Protein AF-A0A372QTA1-F1 (afdb_monomer_lite)

pLDDT: mean 85.09, std 11.75, range [47.31, 96.19]

Secondary structure (DSSP, 8-state):
------S----SSS-HHHHHHHHHHHHHS---GGG--TTTHHHHHHHHHHTT-HHHHHHHHHHHHHHHHT--TT--HHHHHHHHHHH-SS----HHHHHHHHHHHTS-GGGSPBTTB-HHHHHHHHHHHHHHT---SS-HHHHHHHHHHHHHHHH-HHHHHHHHHHS--HHHHHHHHHHTT--

Sequence (183 aa):
MKKSCEKQISLSEINSIGMEIILEYIYTGSIKEEFLTKDNIIEAFYAANYFQLTELQDFIMKTSKNAIEKNFKDNDSPELLSKFVEKNNLTENSNLQNLLIEAVATIPLNTIEFGRLSITGLQYLLSCTSKERMPFATPEYEVLRYSVILVAKQVSNDAYKTFMERLPTLEKLEQIKNSRIEN

Structure (mmCIF, N/CA/C/O backbone):
data_AF-A0A372QTA1-F1
#
_entry.id   AF-A0A372QTA1-F1
#
loop_
_atom_site.group_PDB
_atom_site.id
_atom_site.type_symbol
_atom_site.label_atom_id
_atom_site.label_alt_id
_atom_site.label_comp_id
_atom_site.label_asym_id
_atom_site.label_entity_id
_atom_site.label_seq_id
_atom_site.pdbx_PDB_ins_code
_atom_site.Cartn_x
_atom_site.Cartn_y
_atom_site.Cartn_z
_atom_site.occupancy
_atom_site.B_iso_or_equiv
_atom_site.auth_seq_id
_atom_site.auth_comp_id
_atom_site.auth_asym_id
_atom_site.auth_atom_id
_atom_site.pdbx_PDB_model_num
ATOM 1 N N . MET A 1 1 ? -32.529 16.093 20.964 1.00 47.97 1 MET A N 1
ATOM 2 C CA . MET A 1 1 ? -32.238 14.700 20.563 1.00 47.97 1 MET A CA 1
ATOM 3 C C . MET A 1 1 ? -33.561 13.941 20.489 1.00 47.97 1 MET A C 1
ATOM 5 O O . MET A 1 1 ? -34.135 13.642 21.530 1.00 47.97 1 MET A O 1
ATOM 9 N N . LYS A 1 2 ? -34.130 13.736 19.290 1.00 49.53 2 LYS A N 1
ATOM 10 C CA . LYS A 1 2 ? -35.291 12.840 19.135 1.00 49.53 2 LYS A CA 1
ATOM 11 C C . LYS A 1 2 ? -34.789 11.440 19.493 1.00 49.53 2 LYS A C 1
ATOM 13 O O . LYS A 1 2 ? -33.902 10.945 18.812 1.00 49.53 2 LYS A O 1
ATOM 18 N N . LYS A 1 3 ? -35.305 10.827 20.563 1.00 48.12 3 LYS A N 1
ATOM 19 C CA . LYS A 1 3 ? -35.162 9.378 20.765 1.00 48.12 3 LYS A CA 1
ATOM 20 C C . LYS A 1 3 ? -35.867 8.720 19.575 1.00 48.12 3 LYS A C 1
ATOM 22 O O . LYS A 1 3 ? -37.096 8.708 19.555 1.00 48.12 3 LYS A O 1
ATOM 27 N N . SER A 1 4 ? -35.134 8.300 18.542 1.00 64.31 4 SER A N 1
ATOM 28 C CA . SER A 1 4 ? -35.740 7.568 17.430 1.00 64.31 4 SER A CA 1
ATOM 29 C C . SER A 1 4 ? -36.073 6.165 17.935 1.00 64.31 4 SER A C 1
ATOM 31 O O . SER A 1 4 ? -35.221 5.440 18.436 1.00 64.31 4 SER A O 1
ATOM 33 N N . CYS A 1 5 ? -37.349 5.792 17.873 1.00 73.00 5 CYS A N 1
ATOM 34 C CA . CYS A 1 5 ? -37.817 4.436 18.173 1.00 73.00 5 CYS A CA 1
ATOM 35 C C . CYS A 1 5 ? -37.632 3.496 16.967 1.00 73.00 5 CYS A C 1
ATOM 37 O O . CYS A 1 5 ? -38.361 2.515 16.821 1.00 73.00 5 CYS A O 1
ATOM 39 N N . GLU A 1 6 ? -36.700 3.821 16.072 1.00 79.75 6 GLU A N 1
ATOM 40 C CA . GLU A 1 6 ? -36.417 3.029 14.883 1.00 79.75 6 GLU A CA 1
ATOM 41 C C . GLU A 1 6 ? -35.585 1.811 15.281 1.00 79.75 6 GLU A C 1
ATOM 43 O O . GLU A 1 6 ? -34.544 1.925 15.923 1.00 79.75 6 GLU A O 1
ATOM 48 N N . LYS A 1 7 ? -36.070 0.621 14.916 1.00 84.62 7 LYS A N 1
ATOM 49 C CA . LYS A 1 7 ? -35.388 -0.657 15.184 1.00 84.62 7 LYS A CA 1
ATOM 50 C C . LYS A 1 7 ? -34.302 -0.980 14.156 1.00 84.62 7 LYS A C 1
ATOM 52 O O . LYS A 1 7 ? -33.626 -1.993 14.291 1.00 84.62 7 LYS A O 1
ATOM 57 N N . GLN A 1 8 ? -34.181 -0.162 13.115 1.00 84.31 8 GLN A N 1
ATOM 58 C CA . GLN A 1 8 ? -33.276 -0.373 12.000 1.00 84.31 8 GLN A CA 1
ATOM 59 C C . GLN A 1 8 ? -32.604 0.946 11.643 1.00 84.31 8 GLN A C 1
ATOM 61 O O . GLN A 1 8 ? -33.265 1.975 11.542 1.00 84.31 8 GLN A O 1
ATOM 66 N N . ILE A 1 9 ? -31.300 0.873 11.410 1.00 84.12 9 ILE A N 1
ATOM 67 C CA . ILE A 1 9 ? -30.500 1.940 10.819 1.00 84.12 9 ILE A CA 1
ATOM 68 C C . ILE A 1 9 ? -29.903 1.413 9.514 1.00 84.12 9 ILE A C 1
ATOM 70 O O . ILE A 1 9 ? -29.623 0.220 9.398 1.00 84.12 9 ILE A O 1
ATOM 74 N N . SER A 1 10 ? -29.744 2.287 8.524 1.00 85.12 10 SER A N 1
ATOM 75 C CA . SER A 1 10 ? -29.111 1.949 7.246 1.00 85.12 10 SER A CA 1
ATOM 76 C C . SER A 1 10 ? -27.853 2.787 7.085 1.00 85.12 10 SER A C 1
ATOM 78 O O . SER A 1 10 ? -27.917 4.007 7.200 1.00 85.12 10 SER A O 1
ATOM 80 N N . LEU A 1 11 ? -26.725 2.129 6.824 1.00 82.75 11 LEU A N 1
ATOM 81 C CA . LEU A 1 11 ? -25.428 2.764 6.615 1.00 82.75 11 LEU A CA 1
ATOM 82 C C . LEU A 1 11 ? -24.959 2.423 5.201 1.00 82.75 11 LEU A C 1
ATOM 84 O O . LEU A 1 11 ? -24.556 1.295 4.940 1.00 82.75 11 LEU A O 1
ATOM 88 N N . SER A 1 12 ? -25.067 3.374 4.274 1.00 79.25 12 SER A N 1
ATOM 89 C CA . SER A 1 12 ? -24.699 3.169 2.864 1.00 79.25 12 SER A CA 1
ATOM 90 C C . SER A 1 12 ? -23.212 3.381 2.581 1.00 79.25 12 SER A C 1
ATOM 92 O O . SER A 1 12 ? -22.725 2.957 1.540 1.00 79.25 12 SER A O 1
ATOM 94 N N . GLU A 1 13 ? -22.498 4.048 3.488 1.00 81.12 13 GLU A N 1
ATOM 95 C CA . GLU A 1 13 ? -21.090 4.430 3.305 1.00 81.12 13 GLU A CA 1
ATOM 96 C C . GLU A 1 13 ? -20.105 3.361 3.799 1.00 81.12 13 GLU A C 1
ATOM 98 O O . GLU A 1 13 ? -18.934 3.375 3.423 1.00 81.12 13 GLU A O 1
ATOM 103 N N . ILE A 1 14 ? -20.571 2.409 4.615 1.00 86.00 14 ILE A N 1
ATOM 104 C CA . ILE A 1 14 ? -19.730 1.392 5.254 1.00 86.00 14 ILE A CA 1
ATOM 105 C C . ILE A 1 14 ? -20.076 0.014 4.708 1.00 86.00 14 ILE A C 1
ATOM 107 O O . ILE A 1 14 ? -21.238 -0.385 4.673 1.00 86.00 14 ILE A O 1
ATOM 111 N N . ASN A 1 15 ? -19.054 -0.730 4.288 1.00 88.81 15 ASN A N 1
ATOM 112 C CA . ASN A 1 15 ? -19.234 -2.103 3.834 1.00 88.81 15 ASN A CA 1
ATOM 113 C C . ASN A 1 15 ? -19.252 -3.092 5.011 1.00 88.81 15 ASN A C 1
ATOM 115 O O . ASN A 1 15 ? -18.930 -2.750 6.148 1.00 88.81 15 ASN A O 1
ATOM 119 N N . SER A 1 16 ? -19.616 -4.345 4.730 1.00 91.25 16 SER A N 1
ATOM 120 C CA . SER A 1 16 ? -19.734 -5.386 5.757 1.00 91.25 16 SER A CA 1
ATOM 121 C C . SER A 1 16 ? -18.431 -5.618 6.523 1.00 91.25 16 SER A C 1
ATOM 123 O O . SER A 1 16 ? -18.471 -5.759 7.737 1.00 91.25 16 SER A O 1
ATOM 125 N N . ILE A 1 17 ? -17.290 -5.590 5.826 1.00 92.19 17 ILE A N 1
ATOM 126 C CA . ILE A 1 17 ? -15.957 -5.793 6.412 1.00 92.19 17 ILE A CA 1
ATOM 127 C C . ILE A 1 17 ? -15.629 -4.682 7.416 1.00 92.19 17 ILE A C 1
ATOM 129 O O . ILE A 1 17 ? -15.235 -4.956 8.545 1.00 92.19 17 ILE A O 1
ATOM 133 N N . GLY A 1 18 ? -15.822 -3.420 7.024 1.00 91.88 18 GLY A N 1
ATOM 134 C CA . GLY A 1 18 ? -15.620 -2.287 7.921 1.00 91.88 18 GLY A CA 1
ATOM 135 C C . GLY A 1 18 ? -16.557 -2.357 9.126 1.00 91.88 18 GLY A C 1
ATOM 136 O O . GLY A 1 18 ? -16.119 -2.160 10.253 1.00 91.88 18 GLY A O 1
ATOM 137 N N . MET A 1 19 ? -17.828 -2.706 8.911 1.00 93.69 19 MET A N 1
ATOM 138 C CA . MET A 1 19 ? -18.811 -2.812 9.992 1.00 93.69 19 MET A CA 1
ATOM 139 C C . MET A 1 19 ? -18.478 -3.927 10.993 1.00 93.69 19 MET A C 1
ATOM 141 O O . MET A 1 19 ? -18.645 -3.728 12.193 1.00 93.69 19 MET A O 1
ATOM 145 N N . GLU A 1 20 ? -17.994 -5.077 10.523 1.00 94.00 20 GLU A N 1
ATOM 146 C CA . GLU A 1 20 ? -17.565 -6.190 11.378 1.00 94.00 20 GLU A CA 1
ATOM 147 C C . GLU A 1 20 ? -16.461 -5.752 12.348 1.00 94.00 20 GLU A C 1
ATOM 149 O O . GLU A 1 20 ? -16.575 -5.959 13.555 1.00 94.00 20 GLU A O 1
ATOM 154 N N . ILE A 1 21 ? -15.453 -5.045 11.834 1.00 94.00 21 ILE A N 1
ATOM 155 C CA . ILE A 1 21 ? -14.346 -4.500 12.628 1.00 94.00 21 ILE A CA 1
ATOM 156 C C . ILE A 1 21 ? -14.861 -3.488 13.662 1.00 94.00 21 ILE A C 1
ATOM 158 O O . ILE A 1 21 ? -14.464 -3.524 14.826 1.00 94.00 21 ILE A O 1
ATOM 162 N N . ILE A 1 22 ? -15.785 -2.608 13.270 1.00 95.19 22 ILE A N 1
ATOM 163 C CA . ILE A 1 22 ? -16.370 -1.621 14.188 1.00 95.19 22 ILE A CA 1
ATOM 164 C C . ILE A 1 22 ? -17.156 -2.292 15.312 1.00 95.19 22 ILE A C 1
ATOM 166 O O . ILE A 1 22 ? -17.029 -1.889 16.468 1.00 95.19 22 ILE A O 1
ATOM 170 N N . LEU A 1 23 ? -17.954 -3.311 14.996 1.00 93.94 23 LEU A N 1
ATOM 171 C CA . LEU A 1 23 ? -18.711 -4.045 16.006 1.00 93.94 23 LEU A CA 1
ATOM 172 C C . LEU A 1 23 ? -17.776 -4.761 16.979 1.00 93.94 23 LEU A C 1
ATOM 174 O O . LEU A 1 23 ? -17.963 -4.626 18.187 1.00 93.94 23 LEU A O 1
ATOM 178 N N . GLU A 1 24 ? -16.744 -5.442 16.482 1.00 94.31 24 GLU A N 1
ATOM 179 C CA . GLU A 1 24 ? -15.748 -6.095 17.338 1.00 94.31 24 GLU A CA 1
ATOM 180 C C . GLU A 1 24 ? -15.099 -5.089 18.300 1.00 94.31 24 GLU A C 1
ATOM 182 O O . GLU A 1 24 ? -15.054 -5.321 19.511 1.00 94.31 24 GLU A O 1
ATOM 187 N N . TYR A 1 25 ? -14.675 -3.929 17.791 1.00 95.75 25 TYR A N 1
ATOM 188 C CA . TYR A 1 25 ? -14.071 -2.881 18.612 1.00 95.75 25 TYR A CA 1
ATOM 189 C C . TYR A 1 25 ? -15.031 -2.322 19.665 1.00 95.75 25 TYR A C 1
ATOM 191 O O . TYR A 1 25 ? -14.652 -2.181 20.824 1.00 95.75 25 TYR A O 1
ATOM 199 N N . ILE A 1 26 ? -16.278 -2.017 19.294 1.00 94.62 26 ILE A N 1
ATOM 200 C CA . ILE A 1 26 ? -17.269 -1.457 20.227 1.00 94.62 26 ILE A CA 1
ATOM 201 C C . ILE A 1 26 ? -17.595 -2.454 21.346 1.00 94.62 26 ILE A C 1
ATOM 203 O O . ILE A 1 26 ? -17.790 -2.045 22.491 1.00 94.62 26 ILE A O 1
ATOM 207 N N . TYR A 1 27 ? -17.659 -3.750 21.036 1.00 94.25 27 TYR A N 1
ATOM 208 C CA . TYR A 1 27 ? -18.014 -4.778 22.015 1.00 94.25 27 TYR A CA 1
ATOM 209 C C . TYR A 1 27 ? -16.851 -5.182 22.926 1.00 94.25 27 TYR A C 1
ATOM 211 O O . TYR A 1 27 ? -17.080 -5.481 24.099 1.00 94.25 27 TYR A O 1
ATOM 219 N N . THR A 1 28 ? -15.622 -5.209 22.412 1.00 93.94 28 THR A N 1
ATOM 220 C CA . THR A 1 28 ? -14.453 -5.708 23.158 1.00 93.94 28 THR A CA 1
ATOM 221 C C . THR A 1 28 ? -13.521 -4.601 23.656 1.00 93.94 28 THR A C 1
ATOM 223 O O . THR A 1 28 ? -12.669 -4.854 24.507 1.00 93.94 28 THR A O 1
ATOM 226 N N . GLY A 1 29 ? -13.660 -3.381 23.134 1.00 91.38 29 GLY A N 1
ATOM 227 C CA . GLY A 1 29 ? -12.775 -2.245 23.399 1.00 91.38 29 GLY A CA 1
ATOM 228 C C . GLY A 1 29 ? -11.407 -2.333 22.714 1.00 91.38 29 GLY A C 1
ATOM 229 O O . GLY A 1 29 ? -10.555 -1.482 22.960 1.00 91.38 29 GLY A O 1
ATOM 230 N N . SER A 1 30 ? -11.149 -3.355 21.891 1.00 89.94 30 SER A N 1
ATOM 231 C CA . SER A 1 30 ? -9.860 -3.525 21.211 1.00 89.94 30 SER A CA 1
ATOM 232 C C . SER A 1 30 ? -9.983 -4.377 19.950 1.00 89.94 30 SER A C 1
ATOM 234 O O . SER A 1 30 ? -10.939 -5.116 19.778 1.00 89.94 30 SER A O 1
ATOM 236 N N . ILE A 1 31 ? -9.002 -4.301 19.054 1.00 91.56 31 ILE A N 1
ATOM 237 C CA . ILE A 1 31 ? -8.879 -5.228 17.925 1.00 91.56 31 ILE A CA 1
ATOM 238 C C . ILE A 1 31 ? -7.474 -5.806 17.957 1.00 91.56 31 ILE A C 1
ATOM 240 O O . ILE A 1 31 ? -6.503 -5.096 18.213 1.00 91.56 31 ILE A O 1
ATOM 244 N N . LYS A 1 32 ? -7.352 -7.107 17.707 1.00 88.38 32 LYS A N 1
ATOM 245 C CA . LYS A 1 32 ? -6.037 -7.728 17.551 1.00 88.38 32 LYS A CA 1
ATOM 246 C C . LYS A 1 32 ? -5.448 -7.370 16.189 1.00 88.38 32 LYS A C 1
ATOM 248 O O . LYS A 1 32 ? -6.162 -7.363 15.192 1.00 88.38 32 LYS A O 1
ATOM 253 N N . GLU A 1 33 ? -4.133 -7.165 16.134 1.00 85.00 33 GLU A N 1
ATOM 254 C CA . GLU A 1 33 ? -3.427 -6.825 14.887 1.00 85.00 33 GLU A CA 1
ATOM 255 C C . GLU A 1 33 ? -3.669 -7.853 13.766 1.00 85.00 33 GLU A C 1
ATOM 257 O O . GLU A 1 33 ? -3.745 -7.473 12.606 1.00 85.00 33 GLU A O 1
ATOM 262 N N . GLU A 1 34 ? -3.870 -9.131 14.109 1.00 84.38 34 GLU A N 1
ATOM 263 C CA . GLU A 1 34 ? -4.150 -10.227 13.163 1.00 84.38 34 GLU A CA 1
ATOM 264 C C . GLU A 1 34 ? -5.445 -10.058 12.352 1.00 84.38 34 GLU A C 1
ATOM 266 O O . GLU A 1 34 ? -5.567 -10.630 11.270 1.00 84.38 34 GLU A O 1
ATOM 271 N N . PHE A 1 35 ? -6.397 -9.257 12.840 1.00 85.75 35 PHE A N 1
ATOM 272 C CA . PHE A 1 35 ? -7.621 -8.948 12.100 1.00 85.75 35 PHE A CA 1
ATOM 273 C C . PHE A 1 35 ? -7.416 -7.859 11.046 1.00 85.75 35 PHE A C 1
ATOM 275 O O . PHE A 1 35 ? -8.246 -7.737 10.147 1.00 85.75 35 PHE A O 1
ATOM 282 N N . LEU A 1 36 ? -6.333 -7.078 11.125 1.00 88.44 36 LEU A N 1
ATOM 283 C CA . LEU A 1 36 ? -6.005 -6.051 10.140 1.00 88.44 36 LEU A CA 1
ATOM 284 C C . LEU A 1 36 ? -5.081 -6.644 9.073 1.00 88.44 36 LEU A C 1
ATOM 286 O O . LEU A 1 36 ? -3.922 -6.970 9.315 1.00 88.44 36 LEU A O 1
ATOM 290 N N . THR A 1 37 ? -5.613 -6.769 7.866 1.00 87.62 37 THR A N 1
ATOM 291 C CA . THR A 1 37 ? -4.946 -7.347 6.699 1.00 87.62 37 THR A CA 1
ATOM 292 C C . THR A 1 37 ? -4.943 -6.347 5.549 1.00 87.62 37 THR A C 1
ATOM 294 O O . THR A 1 37 ? -5.719 -5.391 5.526 1.00 87.62 37 THR A O 1
ATOM 297 N N . LYS A 1 38 ? -4.120 -6.590 4.527 1.00 82.12 38 LYS A N 1
ATOM 298 C CA . LYS A 1 38 ? -4.070 -5.743 3.324 1.00 82.12 38 LYS A CA 1
ATOM 299 C C . LYS A 1 38 ? -5.403 -5.610 2.575 1.00 82.12 38 LYS A C 1
ATOM 301 O O . LYS A 1 38 ? -5.575 -4.702 1.764 1.00 82.12 38 LYS A O 1
ATOM 306 N N . ASP A 1 39 ? -6.338 -6.521 2.817 1.00 84.88 39 ASP A N 1
ATOM 307 C CA . ASP A 1 39 ? -7.630 -6.539 2.138 1.00 84.88 39 ASP A CA 1
ATOM 308 C C . ASP A 1 39 ? -8.733 -5.810 2.896 1.00 84.88 39 ASP A C 1
ATOM 310 O O . ASP A 1 39 ? -9.755 -5.506 2.290 1.00 84.88 39 ASP A O 1
ATOM 314 N N . ASN A 1 40 ? -8.534 -5.516 4.183 1.00 89.69 40 ASN A N 1
ATOM 315 C CA . ASN A 1 40 ? -9.546 -4.864 5.012 1.00 89.69 40 ASN A CA 1
ATOM 316 C C . ASN A 1 40 ? -9.062 -3.593 5.715 1.00 89.69 40 ASN A C 1
ATOM 318 O O . ASN A 1 40 ? -9.880 -2.880 6.286 1.00 89.69 40 ASN A O 1
ATOM 322 N N . ILE A 1 41 ? -7.764 -3.284 5.698 1.00 90.25 41 ILE A N 1
ATOM 323 C CA . ILE A 1 41 ? -7.216 -2.157 6.461 1.00 90.25 41 ILE A CA 1
ATOM 324 C C . ILE A 1 41 ? -7.766 -0.809 5.987 1.00 90.25 41 ILE A C 1
ATOM 326 O O . ILE A 1 41 ? -8.020 0.085 6.792 1.00 90.25 41 ILE A O 1
ATOM 330 N N . ILE A 1 42 ? -8.023 -0.688 4.683 1.00 89.44 42 ILE A N 1
ATOM 331 C CA . ILE A 1 42 ? -8.623 0.501 4.083 1.00 89.44 42 ILE A CA 1
ATOM 332 C C . ILE A 1 42 ? -10.081 0.634 4.548 1.00 89.44 42 ILE A C 1
ATOM 334 O O . ILE A 1 42 ? -10.498 1.688 5.020 1.00 89.44 42 ILE A O 1
ATOM 338 N N . GLU A 1 43 ? -10.856 -0.445 4.474 1.00 90.50 43 GLU A N 1
ATOM 339 C CA . GLU A 1 43 ? -12.237 -0.560 4.953 1.00 90.50 43 GLU A CA 1
ATOM 340 C C . GLU A 1 43 ? -12.363 -0.236 6.437 1.00 90.50 43 GLU A C 1
ATOM 342 O O . GLU A 1 43 ? -13.231 0.550 6.815 1.00 90.50 43 GLU A O 1
ATOM 347 N N . ALA A 1 44 ? -11.479 -0.810 7.249 1.00 91.94 44 ALA A N 1
ATOM 348 C CA . ALA A 1 44 ? -11.384 -0.586 8.681 1.00 91.94 44 ALA A CA 1
ATOM 349 C C . ALA A 1 44 ? -11.146 0.893 8.983 1.00 91.94 44 ALA A C 1
ATOM 351 O O . ALA A 1 44 ? -11.842 1.477 9.811 1.00 91.94 44 ALA A O 1
ATOM 352 N N . PHE A 1 45 ? -10.195 1.511 8.276 1.00 90.62 45 PHE A N 1
ATOM 353 C CA . PHE A 1 45 ? -9.856 2.915 8.465 1.00 90.62 45 PHE A CA 1
ATOM 354 C C . PHE A 1 45 ? -11.029 3.835 8.108 1.00 90.62 45 PHE A C 1
ATOM 356 O O . PHE A 1 45 ? -11.388 4.704 8.902 1.00 90.62 45 PHE A O 1
ATOM 363 N N . TYR A 1 46 ? -11.683 3.616 6.961 1.00 88.44 46 TYR A N 1
ATOM 364 C CA . TYR A 1 46 ? -12.871 4.391 6.581 1.00 88.44 46 TYR A CA 1
ATOM 365 C C . TYR A 1 46 ? -14.019 4.216 7.572 1.00 88.44 46 TYR A C 1
ATOM 367 O O . TYR A 1 46 ? -14.672 5.196 7.928 1.00 88.44 46 TYR A O 1
ATOM 375 N N . ALA A 1 47 ? -14.250 2.991 8.043 1.00 91.19 47 ALA A N 1
ATOM 376 C CA . ALA A 1 47 ? -15.276 2.725 9.036 1.00 91.19 47 ALA A CA 1
ATOM 377 C C . ALA A 1 47 ? -14.969 3.451 10.354 1.00 91.19 47 ALA A C 1
ATOM 379 O O . ALA A 1 47 ? -15.825 4.151 10.893 1.00 91.19 47 ALA A O 1
ATOM 380 N N . ALA A 1 48 ? -13.726 3.378 10.830 1.00 91.62 48 ALA A N 1
ATOM 381 C CA . ALA A 1 48 ? -13.299 4.063 12.046 1.00 91.62 48 ALA A CA 1
ATOM 382 C C . ALA A 1 48 ? -13.400 5.592 11.912 1.00 91.62 48 ALA A C 1
ATOM 384 O O . ALA A 1 48 ? -13.747 6.271 12.880 1.00 91.62 48 ALA A O 1
ATOM 385 N N . ASN A 1 49 ? -13.151 6.133 10.716 1.00 89.12 49 ASN A N 1
ATOM 386 C CA . ASN A 1 49 ? -13.360 7.545 10.408 1.00 89.12 49 ASN A CA 1
ATOM 387 C C . ASN A 1 49 ? -14.842 7.940 10.448 1.00 89.12 49 ASN A C 1
ATOM 389 O O . ASN A 1 49 ? -15.204 8.894 11.133 1.00 89.12 49 ASN A O 1
ATOM 393 N N . TYR A 1 50 ? -15.708 7.169 9.789 1.00 89.06 50 TYR A N 1
ATOM 394 C CA . TYR A 1 50 ? -17.153 7.415 9.754 1.00 89.06 50 TYR A CA 1
ATOM 395 C C . TYR A 1 50 ? -17.782 7.433 11.154 1.00 89.06 50 TYR A C 1
ATOM 397 O O . TYR A 1 50 ? -18.559 8.328 11.485 1.00 89.06 50 TYR A O 1
ATOM 405 N N . PHE A 1 51 ? -17.410 6.470 12.001 1.00 90.88 51 PHE A N 1
ATOM 406 C CA . PHE A 1 51 ? -17.880 6.388 13.387 1.00 90.88 51 PHE A CA 1
ATOM 407 C C . PHE A 1 51 ? -17.098 7.283 14.362 1.00 90.88 51 PHE A C 1
ATOM 409 O O . PHE A 1 51 ? -17.407 7.286 15.551 1.00 90.88 51 PHE A O 1
ATOM 416 N N . GLN A 1 52 ? -16.111 8.046 13.876 1.00 90.75 52 GLN A N 1
ATOM 417 C CA . GLN A 1 52 ? -15.279 8.959 14.673 1.00 90.75 52 GLN A CA 1
ATOM 418 C C . GLN A 1 52 ? -14.543 8.264 15.836 1.00 90.75 52 GLN A C 1
ATOM 420 O O . GLN A 1 52 ? -14.338 8.840 16.903 1.00 90.75 52 GLN A O 1
ATOM 425 N N . LEU A 1 53 ? -14.124 7.013 15.630 1.00 92.56 53 LEU A N 1
ATOM 426 C CA . LEU A 1 53 ? -13.384 6.215 16.608 1.00 92.56 53 LEU A CA 1
ATOM 4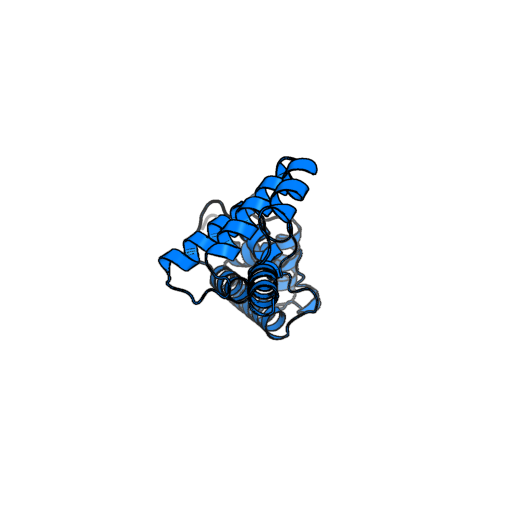27 C C . LEU A 1 53 ? -11.882 6.508 16.500 1.00 92.56 53 LEU A C 1
ATOM 429 O O . LEU A 1 53 ? -11.137 5.759 15.870 1.00 92.56 53 LEU A O 1
ATOM 433 N N . THR A 1 54 ? -11.436 7.613 17.097 1.00 90.94 54 THR A N 1
ATOM 434 C CA . THR A 1 54 ? -10.050 8.106 16.977 1.00 90.94 54 THR A CA 1
ATOM 435 C C . THR A 1 54 ? -9.010 7.108 17.478 1.00 90.94 54 THR A C 1
ATOM 437 O O . THR A 1 54 ? -8.016 6.875 16.802 1.00 90.94 54 THR A O 1
ATOM 440 N N . GLU A 1 55 ? -9.259 6.446 18.610 1.00 92.25 55 GLU A N 1
ATOM 441 C CA . GLU A 1 55 ? -8.341 5.434 19.154 1.00 92.25 55 GLU A CA 1
ATOM 442 C C . GLU A 1 55 ? -8.163 4.242 18.201 1.00 92.25 55 GLU A C 1
ATOM 444 O O . GLU A 1 55 ? -7.061 3.714 18.050 1.00 92.25 55 GLU A O 1
ATOM 449 N N . LEU A 1 56 ? -9.237 3.845 17.511 1.00 92.56 56 LEU A N 1
ATOM 450 C CA . LEU A 1 56 ? -9.178 2.797 16.499 1.00 92.56 56 LEU A CA 1
ATOM 451 C C . LEU A 1 56 ? -8.431 3.268 15.243 1.00 92.56 56 LEU A C 1
ATOM 453 O O . LEU A 1 56 ? -7.642 2.510 14.683 1.00 92.56 56 LEU A O 1
ATOM 457 N N . GLN A 1 57 ? -8.632 4.515 14.812 1.00 90.81 57 GLN A N 1
ATOM 458 C CA . GLN A 1 57 ? -7.867 5.090 13.700 1.00 90.81 57 GLN A CA 1
ATOM 459 C C . GLN A 1 57 ? -6.365 5.117 14.011 1.00 90.81 57 GLN A C 1
ATOM 461 O O . GLN A 1 57 ? -5.563 4.692 13.177 1.00 90.81 57 GLN A O 1
ATOM 466 N N . ASP A 1 58 ? -5.988 5.546 15.218 1.00 90.56 58 ASP A N 1
ATOM 467 C CA . ASP A 1 58 ? -4.597 5.581 15.675 1.00 90.56 58 ASP A CA 1
ATOM 468 C C . ASP A 1 58 ? -3.990 4.177 15.747 1.00 90.56 58 ASP A C 1
ATOM 470 O O . ASP A 1 58 ? -2.847 3.964 15.329 1.00 90.56 58 ASP A O 1
ATOM 474 N N . PHE A 1 59 ? -4.765 3.200 16.224 1.00 91.50 59 PHE A N 1
ATOM 475 C CA . PHE A 1 59 ? -4.364 1.797 16.225 1.00 91.50 59 PHE A CA 1
ATOM 476 C C . PHE A 1 59 ? -4.101 1.288 14.802 1.00 91.50 59 PHE A C 1
ATOM 478 O O . PHE A 1 59 ? -3.008 0.791 14.528 1.00 91.50 59 PHE A O 1
ATOM 485 N N . ILE A 1 60 ? -5.044 1.490 13.875 1.00 91.00 60 ILE A N 1
ATOM 486 C CA . ILE A 1 60 ? -4.902 1.086 12.467 1.00 91.00 60 ILE A CA 1
ATOM 487 C C . ILE A 1 60 ? -3.686 1.765 11.825 1.00 91.00 60 ILE A C 1
ATOM 489 O O . ILE A 1 60 ? -2.908 1.112 11.124 1.00 91.00 60 ILE A O 1
ATOM 493 N N . MET A 1 61 ? -3.479 3.057 12.085 1.00 88.69 61 MET A N 1
ATOM 494 C CA . MET A 1 61 ? -2.334 3.811 11.573 1.00 88.69 61 MET A CA 1
ATOM 495 C C . MET A 1 61 ? -1.011 3.245 12.098 1.00 88.69 61 MET A C 1
ATOM 497 O O . MET A 1 61 ? -0.077 3.032 11.322 1.00 88.69 61 MET A O 1
ATOM 501 N N . LYS A 1 62 ? -0.930 2.947 13.398 1.00 89.50 62 LYS A N 1
ATOM 502 C CA . LYS A 1 62 ? 0.258 2.348 14.014 1.00 89.50 62 LYS A CA 1
ATOM 503 C C . LYS A 1 62 ? 0.545 0.957 13.451 1.00 89.50 62 LYS A C 1
ATOM 505 O O . LYS A 1 62 ? 1.696 0.664 13.130 1.00 89.50 62 LYS A O 1
ATOM 510 N N . THR A 1 63 ? -0.476 0.119 13.288 1.00 88.12 63 THR A N 1
ATOM 511 C CA . THR A 1 63 ? -0.330 -1.214 12.687 1.00 88.12 63 THR A CA 1
ATOM 512 C C . THR A 1 63 ? 0.126 -1.116 11.231 1.00 88.12 63 THR A C 1
ATOM 514 O O . THR A 1 63 ? 1.061 -1.816 10.845 1.00 88.12 63 THR A O 1
ATOM 517 N N . SER A 1 64 ? -0.445 -0.190 10.452 1.00 86.88 64 SER A N 1
ATOM 518 C CA . SER A 1 64 ? -0.040 0.078 9.061 1.00 86.88 64 SER A CA 1
ATOM 519 C C . SER A 1 64 ? 1.425 0.503 8.976 1.00 86.88 64 SER A C 1
ATOM 521 O O . SER A 1 64 ? 2.197 -0.053 8.196 1.00 86.88 64 SER A O 1
ATOM 523 N N . LYS A 1 65 ? 1.832 1.449 9.831 1.00 85.81 65 LYS A N 1
ATOM 524 C CA . LYS A 1 65 ? 3.213 1.928 9.918 1.00 85.81 65 LYS A CA 1
ATOM 525 C C . LYS A 1 65 ? 4.180 0.797 10.250 1.00 85.81 65 LYS A C 1
ATOM 527 O O . LYS A 1 65 ? 5.166 0.609 9.548 1.00 85.81 65 LYS A O 1
ATOM 532 N N . ASN A 1 66 ? 3.863 0.006 11.274 1.00 84.00 66 ASN A N 1
ATOM 533 C CA . ASN A 1 66 ? 4.674 -1.140 11.677 1.00 84.00 66 ASN A CA 1
ATOM 534 C C . ASN A 1 66 ? 4.791 -2.182 10.555 1.00 84.00 66 ASN A C 1
ATOM 536 O O . ASN A 1 66 ? 5.852 -2.783 10.395 1.00 84.00 66 ASN A O 1
ATOM 540 N N . ALA A 1 67 ? 3.715 -2.419 9.798 1.00 81.69 67 ALA A N 1
ATOM 541 C CA . ALA A 1 67 ? 3.720 -3.349 8.673 1.00 81.69 67 ALA A CA 1
ATOM 542 C C . ALA A 1 67 ? 4.632 -2.862 7.534 1.00 81.69 67 ALA A C 1
ATOM 544 O O . ALA A 1 67 ? 5.382 -3.660 6.972 1.00 81.69 67 ALA A O 1
ATOM 545 N N . ILE A 1 68 ? 4.618 -1.557 7.248 1.00 80.44 68 ILE A N 1
ATOM 546 C CA . ILE A 1 68 ? 5.485 -0.927 6.244 1.00 80.44 68 ILE A CA 1
ATOM 547 C C . ILE A 1 68 ? 6.951 -0.927 6.699 1.00 80.44 68 ILE A C 1
ATOM 549 O O . ILE A 1 68 ? 7.819 -1.392 5.964 1.00 80.44 68 ILE A O 1
ATOM 553 N N . GLU A 1 69 ? 7.242 -0.485 7.926 1.00 76.88 69 GLU A N 1
ATOM 554 C CA . GLU A 1 69 ? 8.613 -0.405 8.460 1.00 76.88 69 GLU A CA 1
ATOM 555 C C . GLU A 1 69 ? 9.293 -1.775 8.566 1.00 76.88 69 GLU A C 1
ATOM 557 O O . GLU A 1 69 ? 10.493 -1.901 8.307 1.00 76.88 69 GLU A O 1
ATOM 562 N N . LYS A 1 70 ? 8.537 -2.826 8.909 1.00 72.50 70 LYS A N 1
ATOM 563 C CA . LYS A 1 70 ? 9.067 -4.195 9.008 1.00 72.50 70 LYS A CA 1
ATOM 564 C C . LYS A 1 70 ? 9.388 -4.838 7.651 1.00 72.50 70 LYS A C 1
ATOM 566 O O . LYS A 1 70 ? 9.929 -5.939 7.658 1.00 72.50 70 LYS A O 1
ATOM 571 N N . ASN A 1 71 ? 9.110 -4.168 6.526 1.00 58.28 71 ASN A N 1
ATOM 572 C CA . ASN A 1 71 ? 9.487 -4.555 5.160 1.00 58.28 71 ASN A CA 1
ATOM 573 C C . ASN A 1 71 ? 9.248 -6.041 4.823 1.00 58.28 71 ASN A C 1
ATOM 575 O O . ASN A 1 71 ? 10.137 -6.894 4.861 1.00 58.28 71 ASN A O 1
ATOM 579 N N . PHE A 1 72 ? 8.008 -6.324 4.429 1.00 48.31 72 PHE A N 1
ATOM 580 C CA . PHE A 1 72 ? 7.571 -7.571 3.814 1.00 48.31 72 PHE A CA 1
ATOM 581 C C . PHE A 1 72 ? 8.323 -7.854 2.506 1.00 48.31 72 PHE A C 1
ATOM 583 O O . PHE A 1 72 ? 8.503 -6.962 1.681 1.00 48.31 72 PHE A O 1
ATOM 590 N N . LYS A 1 73 ? 8.598 -9.134 2.237 1.00 47.31 73 LYS A N 1
ATOM 591 C CA . LYS A 1 73 ? 8.882 -9.646 0.882 1.00 47.31 73 LYS A CA 1
ATOM 592 C C . LYS A 1 73 ? 7.825 -9.242 -0.167 1.00 47.31 73 LYS A C 1
ATOM 594 O O . LYS A 1 73 ? 8.117 -9.331 -1.352 1.00 47.31 73 LYS A O 1
ATOM 599 N N . ASP A 1 74 ? 6.660 -8.758 0.269 1.00 59.09 74 ASP A N 1
ATOM 600 C CA . ASP A 1 74 ? 5.504 -8.458 -0.573 1.00 59.09 74 ASP A CA 1
ATOM 601 C C . ASP A 1 74 ? 5.129 -6.966 -0.670 1.00 59.09 74 ASP A C 1
ATOM 603 O O . ASP A 1 74 ? 4.363 -6.645 -1.565 1.00 59.09 74 ASP A O 1
ATOM 607 N N . ASN A 1 75 ? 5.666 -6.054 0.165 1.00 72.56 75 ASN A N 1
ATOM 608 C CA . ASN A 1 75 ? 5.384 -4.595 0.198 1.00 72.56 75 ASN A CA 1
ATOM 609 C C . ASN A 1 75 ? 4.084 -4.159 -0.521 1.00 72.56 75 ASN A C 1
ATOM 611 O O . ASN A 1 75 ? 4.145 -3.588 -1.606 1.00 72.56 75 ASN A O 1
ATOM 615 N N . ASP A 1 76 ? 2.915 -4.453 0.059 1.00 83.12 76 ASP A N 1
ATOM 616 C CA . ASP A 1 76 ? 1.590 -4.214 -0.551 1.00 83.12 76 ASP A CA 1
ATOM 617 C C . ASP A 1 76 ? 1.187 -2.721 -0.625 1.00 83.12 76 ASP A C 1
ATOM 619 O O . ASP A 1 76 ? 0.048 -2.384 -0.950 1.00 83.12 76 ASP A O 1
ATOM 623 N N . SER A 1 77 ? 2.102 -1.800 -0.302 1.00 87.31 77 SER A N 1
ATOM 624 C CA . SER A 1 77 ? 1.849 -0.353 -0.302 1.00 87.31 77 SER A CA 1
ATOM 625 C C . SER A 1 77 ? 1.321 0.178 -1.649 1.00 87.31 77 SER A C 1
ATOM 627 O O . SER A 1 77 ? 0.387 0.983 -1.624 1.00 87.31 77 SER A O 1
ATOM 629 N N . PRO A 1 78 ? 1.835 -0.254 -2.825 1.00 89.88 78 PRO A N 1
ATOM 630 C CA . PRO A 1 78 ? 1.309 0.187 -4.120 1.00 89.88 78 PRO A CA 1
ATOM 631 C C . PRO A 1 78 ? -0.158 -0.216 -4.355 1.00 89.88 78 PRO A C 1
ATOM 633 O O . PRO A 1 78 ? -0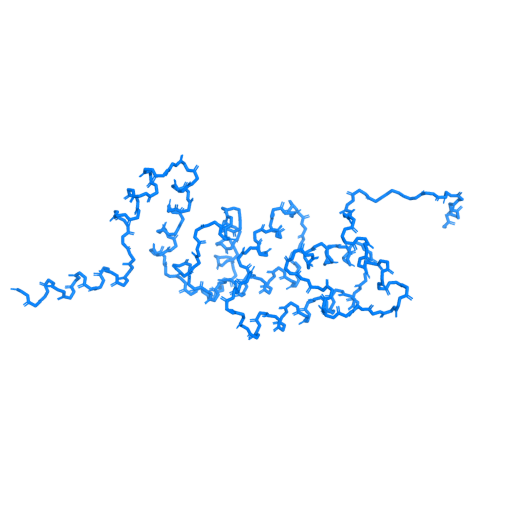.953 0.587 -4.860 1.00 89.88 78 PRO A O 1
ATOM 636 N N . GLU A 1 79 ? -0.543 -1.428 -3.950 1.00 90.56 79 GLU A N 1
ATOM 637 C CA . GLU A 1 79 ? -1.923 -1.913 -4.024 1.00 90.56 79 GLU A CA 1
ATOM 638 C C . GLU A 1 79 ? -2.828 -1.173 -3.050 1.00 90.56 79 GLU A C 1
ATOM 640 O O . GLU A 1 79 ? -3.937 -0.782 -3.414 1.00 90.56 79 GLU A O 1
ATOM 645 N N . LEU A 1 80 ? -2.361 -0.967 -1.818 1.00 89.25 80 LEU A N 1
ATOM 646 C CA . LEU A 1 80 ? -3.110 -0.244 -0.796 1.00 89.25 80 LEU A CA 1
ATOM 647 C C . LEU A 1 80 ? -3.364 1.201 -1.218 1.00 89.25 80 LEU A C 1
ATOM 649 O O . LEU A 1 80 ? -4.493 1.672 -1.092 1.00 89.25 80 LEU A O 1
ATOM 653 N N . LEU A 1 81 ? -2.359 1.879 -1.783 1.00 89.69 81 LEU A N 1
ATOM 654 C CA . LEU A 1 81 ? -2.523 3.222 -2.337 1.00 89.69 81 LEU A CA 1
ATOM 655 C C . LEU A 1 81 ? -3.545 3.225 -3.480 1.00 89.69 81 LEU A C 1
ATOM 657 O O . LEU A 1 81 ? -4.413 4.093 -3.523 1.00 89.69 81 LEU A O 1
ATOM 661 N N . SER A 1 82 ? -3.483 2.234 -4.371 1.00 90.62 82 SER A N 1
ATOM 662 C CA . SER A 1 82 ? -4.440 2.089 -5.475 1.00 90.62 82 SER A CA 1
ATOM 663 C C . SER A 1 82 ? -5.870 1.919 -4.972 1.00 90.62 82 SER A C 1
ATOM 665 O O . SER A 1 82 ? -6.739 2.709 -5.334 1.00 90.62 82 SER A O 1
ATOM 667 N N . LYS A 1 83 ? -6.098 0.956 -4.070 1.00 88.31 83 LYS A N 1
ATOM 668 C CA . LYS A 1 83 ? -7.409 0.715 -3.450 1.00 88.31 83 LYS A CA 1
ATOM 669 C C . LYS A 1 83 ? -7.912 1.951 -2.704 1.00 88.31 83 LYS A C 1
ATOM 671 O O . LYS A 1 83 ? -9.094 2.282 -2.778 1.00 88.31 83 LYS A O 1
ATOM 676 N N . PHE A 1 84 ? -7.025 2.639 -1.985 1.00 86.94 84 PHE A N 1
ATOM 677 C CA . PHE A 1 84 ? -7.378 3.841 -1.239 1.00 86.94 84 PHE A CA 1
ATOM 678 C C . PHE A 1 84 ? -7.874 4.948 -2.172 1.00 86.94 84 PHE A C 1
ATOM 680 O O . PHE A 1 84 ? -8.942 5.502 -1.922 1.00 86.94 84 PHE A O 1
ATOM 687 N N . VAL A 1 85 ? -7.134 5.232 -3.250 1.00 87.00 85 VAL A N 1
ATOM 688 C CA . VAL A 1 85 ? -7.473 6.269 -4.240 1.00 87.00 85 VAL A CA 1
ATOM 689 C C . VAL A 1 85 ? -8.738 5.910 -5.019 1.00 87.00 85 VAL A C 1
ATOM 691 O O . VAL A 1 85 ? -9.571 6.777 -5.246 1.00 87.00 85 VAL A O 1
ATOM 694 N N . GLU A 1 86 ? -8.929 4.645 -5.391 1.00 84.31 86 GLU A N 1
ATOM 695 C CA . GLU A 1 86 ? -10.138 4.197 -6.100 1.00 84.31 86 GLU A CA 1
ATOM 696 C C . GLU A 1 86 ? -11.410 4.344 -5.256 1.00 84.31 86 GLU A C 1
ATOM 698 O O . GLU A 1 86 ? -12.480 4.650 -5.784 1.00 84.31 86 GLU A O 1
ATOM 703 N N . LYS A 1 87 ? -11.300 4.153 -3.938 1.00 78.12 87 LYS A N 1
ATOM 704 C CA . LYS A 1 87 ? -12.421 4.306 -3.003 1.00 78.12 87 LYS A CA 1
ATOM 705 C C . LYS A 1 87 ? -12.722 5.771 -2.669 1.00 78.12 87 LYS A C 1
ATOM 707 O O . LYS A 1 87 ? -13.854 6.090 -2.307 1.00 78.12 87 LYS A O 1
ATOM 712 N N . ASN A 1 88 ? -11.736 6.655 -2.809 1.00 66.19 88 ASN A N 1
ATOM 713 C CA . ASN A 1 88 ? -11.846 8.071 -2.480 1.00 66.19 88 ASN A CA 1
ATOM 714 C C . ASN A 1 88 ? -12.084 8.925 -3.728 1.00 66.19 88 ASN A C 1
ATOM 716 O O . ASN A 1 88 ? -11.149 9.309 -4.423 1.00 66.19 88 ASN A O 1
ATOM 720 N N . ASN A 1 89 ? -13.335 9.332 -3.951 1.00 54.00 89 ASN A N 1
ATOM 721 C CA . ASN A 1 89 ? -13.615 10.439 -4.864 1.00 54.00 89 ASN A CA 1
ATOM 722 C C . ASN A 1 89 ? -13.510 11.819 -4.207 1.00 54.00 89 ASN A C 1
ATOM 724 O O . ASN A 1 89 ? -13.498 12.773 -4.966 1.00 54.00 89 ASN A O 1
ATOM 728 N N . LEU A 1 90 ? -13.440 11.962 -2.874 1.00 51.28 90 LEU A N 1
ATOM 729 C CA . LEU A 1 90 ? -13.241 13.240 -2.160 1.00 51.28 90 LEU A CA 1
ATOM 730 C C . LEU A 1 90 ? -13.244 12.997 -0.640 1.00 51.28 90 LEU A C 1
ATOM 732 O O . LEU A 1 90 ? -14.283 12.625 -0.105 1.00 51.28 90 LEU A O 1
ATOM 736 N N . THR A 1 91 ? -12.130 13.245 0.054 1.00 48.41 91 THR A N 1
ATOM 737 C CA . THR A 1 91 ? -12.022 14.013 1.321 1.00 48.41 91 THR A CA 1
ATOM 738 C C . THR A 1 91 ? -10.580 13.979 1.842 1.00 48.41 91 THR A C 1
ATOM 740 O O . THR A 1 91 ? -9.788 13.122 1.466 1.00 48.41 91 THR A O 1
ATOM 743 N N . GLU A 1 92 ? -10.243 15.011 2.610 1.00 51.72 92 GLU A N 1
ATOM 744 C CA . GLU A 1 92 ? -8.914 15.523 2.955 1.00 51.72 92 GLU A CA 1
ATOM 745 C C . GLU A 1 92 ? -7.906 14.486 3.475 1.00 51.72 92 GLU A C 1
ATOM 747 O O . GLU A 1 92 ? -8.237 13.655 4.316 1.00 51.72 92 GLU A O 1
ATOM 752 N N . ASN A 1 93 ? -6.664 14.619 2.983 1.00 54.22 93 ASN A N 1
ATOM 753 C CA . ASN A 1 93 ? -5.388 14.125 3.514 1.00 54.22 93 ASN A CA 1
ATOM 754 C C . ASN A 1 93 ? -5.503 13.361 4.840 1.00 54.22 93 ASN A C 1
ATOM 756 O O . ASN A 1 93 ? -5.285 13.920 5.918 1.00 54.22 93 ASN A O 1
ATOM 760 N N . SER A 1 94 ? -5.825 12.069 4.769 1.00 67.25 94 SER A N 1
ATOM 761 C CA . SER A 1 94 ? -5.777 11.231 5.960 1.00 67.25 94 SER A CA 1
ATOM 762 C C . SER A 1 94 ? -4.316 10.921 6.294 1.00 67.25 94 SER A C 1
ATOM 764 O O . SER A 1 94 ? -3.485 10.730 5.405 1.00 67.25 94 SER A O 1
ATOM 766 N N . ASN A 1 95 ? -3.972 10.831 7.580 1.00 79.62 95 ASN A N 1
ATOM 767 C CA . ASN A 1 95 ? -2.606 10.477 7.987 1.00 79.62 95 ASN A CA 1
ATOM 768 C C . ASN A 1 95 ? -2.152 9.132 7.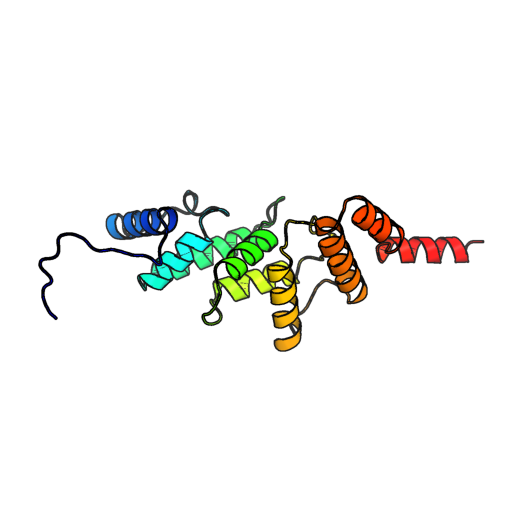380 1.00 79.62 95 ASN A C 1
ATOM 770 O O . ASN A 1 95 ? -0.978 8.963 7.054 1.00 79.62 95 ASN A O 1
ATOM 774 N N . LEU A 1 96 ? -3.092 8.200 7.167 1.00 83.75 96 LEU A N 1
ATOM 775 C CA . LEU A 1 96 ? -2.838 6.929 6.486 1.00 83.75 96 LEU A CA 1
ATOM 776 C C . LEU A 1 96 ? -2.462 7.129 5.011 1.00 83.75 96 LEU A C 1
ATOM 778 O O . LEU A 1 96 ? -1.574 6.447 4.508 1.00 83.75 96 LEU A O 1
ATOM 782 N N . GLN A 1 97 ? -3.106 8.070 4.320 1.00 83.81 97 GLN A N 1
ATOM 783 C CA . GLN A 1 97 ? -2.800 8.389 2.930 1.00 83.81 97 GLN A CA 1
ATOM 784 C C . GLN A 1 97 ? -1.379 8.929 2.775 1.00 83.81 97 GLN A C 1
ATOM 786 O O . GLN A 1 97 ? -0.645 8.440 1.921 1.00 83.81 97 GLN A O 1
ATOM 791 N N . ASN A 1 98 ? -0.973 9.881 3.617 1.00 85.50 98 ASN A N 1
ATOM 792 C CA . ASN A 1 98 ? 0.389 10.422 3.591 1.00 85.50 98 ASN A CA 1
ATOM 793 C C . ASN A 1 98 ? 1.420 9.329 3.868 1.00 85.50 98 ASN A C 1
ATOM 795 O O . ASN A 1 98 ? 2.409 9.216 3.151 1.00 85.50 98 ASN A O 1
ATOM 799 N N . LEU A 1 99 ? 1.132 8.456 4.834 1.00 86.81 99 LEU A N 1
ATOM 800 C CA . LEU A 1 99 ? 1.981 7.316 5.151 1.00 86.81 99 LEU A CA 1
ATOM 801 C C . LEU A 1 99 ? 2.135 6.346 3.964 1.00 86.81 99 LEU A C 1
ATOM 803 O O . LEU A 1 99 ? 3.240 5.874 3.698 1.00 86.81 99 LEU A O 1
ATOM 807 N N . LEU A 1 100 ? 1.060 6.081 3.212 1.00 88.56 100 LEU A N 1
ATOM 808 C CA . LEU A 1 100 ? 1.115 5.267 1.992 1.00 88.56 100 LEU A CA 1
ATOM 809 C C . LEU A 1 100 ? 1.865 5.971 0.851 1.00 88.56 100 LEU A C 1
ATOM 811 O O . LEU A 1 100 ? 2.630 5.318 0.144 1.00 88.56 100 LEU A O 1
ATOM 815 N N . ILE A 1 101 ? 1.678 7.283 0.668 1.00 88.69 101 ILE A N 1
ATOM 816 C CA . ILE A 1 101 ? 2.406 8.070 -0.340 1.00 88.69 101 ILE A CA 1
ATOM 817 C C . ILE A 1 101 ? 3.906 8.026 -0.051 1.00 88.69 101 ILE A C 1
ATOM 819 O O . ILE A 1 101 ? 4.677 7.701 -0.950 1.00 88.69 101 ILE A O 1
ATOM 823 N N . GLU A 1 102 ? 4.316 8.315 1.185 1.00 87.75 102 GLU A N 1
ATOM 824 C CA . GLU A 1 102 ? 5.721 8.284 1.602 1.00 87.75 102 GLU A CA 1
ATOM 825 C C . GLU A 1 102 ? 6.325 6.897 1.385 1.00 87.75 102 GLU A C 1
ATOM 827 O O . GLU A 1 102 ? 7.398 6.771 0.789 1.00 87.75 102 GLU A O 1
ATOM 832 N N . ALA A 1 103 ? 5.604 5.847 1.789 1.00 88.62 103 ALA A N 1
ATOM 833 C CA . ALA A 1 103 ? 6.041 4.474 1.588 1.00 88.62 103 ALA A CA 1
ATOM 834 C C . ALA A 1 103 ? 6.256 4.168 0.098 1.00 88.62 103 ALA A C 1
ATOM 836 O O . ALA A 1 103 ? 7.334 3.715 -0.283 1.00 88.62 103 ALA A O 1
ATOM 837 N N . VAL A 1 104 ? 5.281 4.467 -0.767 1.00 89.81 104 VAL A N 1
ATOM 838 C CA . VAL A 1 104 ? 5.385 4.183 -2.208 1.00 89.81 104 VAL A CA 1
ATOM 839 C C . VAL A 1 104 ? 6.430 5.069 -2.895 1.00 89.81 104 VAL A C 1
ATOM 841 O O . VAL A 1 104 ? 7.133 4.594 -3.783 1.00 89.81 104 VAL A O 1
ATOM 844 N N . ALA A 1 105 ? 6.601 6.320 -2.463 1.00 89.62 105 ALA A N 1
ATOM 845 C CA . ALA A 1 105 ? 7.594 7.246 -3.009 1.00 89.62 105 ALA A CA 1
ATOM 846 C C . ALA A 1 105 ? 9.046 6.795 -2.773 1.00 89.62 105 ALA A C 1
ATOM 848 O O . ALA A 1 105 ? 9.933 7.132 -3.564 1.00 89.62 105 ALA A O 1
ATOM 849 N N . THR A 1 106 ? 9.286 6.015 -1.715 1.00 89.06 106 THR A N 1
ATOM 850 C CA . THR A 1 106 ? 10.608 5.444 -1.408 1.00 89.06 106 THR A CA 1
ATOM 851 C C . THR A 1 106 ? 10.948 4.210 -2.250 1.00 89.06 106 THR A C 1
ATOM 853 O O . THR A 1 106 ? 12.117 3.834 -2.334 1.00 89.06 106 THR A O 1
ATOM 856 N N . ILE A 1 107 ? 9.956 3.597 -2.906 1.00 88.81 107 ILE A N 1
ATOM 857 C CA . ILE A 1 107 ? 10.138 2.415 -3.751 1.00 88.81 107 ILE A CA 1
ATOM 858 C C . ILE A 1 107 ? 10.436 2.871 -5.188 1.00 88.81 107 ILE A C 1
ATOM 860 O O . ILE A 1 107 ? 9.630 3.586 -5.789 1.00 88.81 107 ILE A O 1
ATOM 864 N N . PRO A 1 108 ? 11.548 2.434 -5.799 1.00 90.00 108 PRO A N 1
ATOM 865 C CA . PRO A 1 108 ? 11.780 2.662 -7.220 1.00 90.00 108 PRO A CA 1
ATOM 866 C C . PRO A 1 108 ? 10.684 1.994 -8.073 1.00 90.00 108 PRO A C 1
ATOM 868 O O . PRO A 1 108 ? 10.486 0.779 -7.987 1.00 90.00 108 PRO A O 1
ATOM 871 N N . LEU A 1 109 ? 9.977 2.754 -8.920 1.00 91.25 109 LEU A N 1
ATOM 872 C CA . LEU A 1 109 ? 8.835 2.257 -9.708 1.00 91.25 109 LEU A CA 1
ATOM 873 C C . LEU A 1 109 ? 9.207 1.070 -10.606 1.00 91.25 109 LEU A C 1
ATOM 875 O O . LEU A 1 109 ? 8.390 0.189 -10.843 1.00 91.25 109 LEU A O 1
ATOM 879 N N . ASN A 1 110 ? 10.448 1.016 -11.086 1.00 87.06 110 ASN A N 1
ATOM 880 C CA . ASN A 1 110 ? 10.964 -0.088 -11.896 1.00 87.06 110 ASN A CA 1
ATOM 881 C C . ASN A 1 110 ? 10.998 -1.442 -11.158 1.00 87.06 110 ASN A C 1
ATOM 883 O O . ASN A 1 110 ? 11.085 -2.474 -11.823 1.00 87.06 110 ASN A O 1
ATOM 887 N N . THR A 1 111 ? 10.926 -1.451 -9.823 1.00 88.75 111 THR A N 1
ATOM 888 C CA . THR A 1 111 ? 10.844 -2.674 -9.002 1.00 88.75 111 THR A CA 1
ATOM 889 C C . THR A 1 111 ? 9.407 -3.131 -8.752 1.00 88.75 111 THR A C 1
ATOM 891 O O . THR A 1 111 ? 9.181 -4.283 -8.385 1.00 88.75 111 THR A O 1
ATOM 894 N N . ILE A 1 112 ? 8.426 -2.253 -8.974 1.00 89.81 112 ILE A N 1
ATOM 895 C CA . ILE A 1 112 ? 7.009 -2.557 -8.787 1.00 89.81 112 ILE A CA 1
ATOM 896 C C . ILE A 1 112 ? 6.501 -3.292 -10.026 1.00 89.81 112 ILE A C 1
ATOM 898 O O . ILE A 1 112 ? 6.587 -2.791 -11.147 1.00 89.81 112 ILE A O 1
ATOM 902 N N . GLU A 1 113 ? 5.918 -4.473 -9.834 1.00 90.56 113 GLU A N 1
ATOM 903 C CA . GLU A 1 113 ? 5.295 -5.199 -10.937 1.00 90.56 113 GLU A CA 1
ATOM 904 C C . GLU A 1 113 ? 4.126 -4.398 -11.538 1.00 90.56 113 GLU A C 1
ATOM 906 O O . GLU A 1 113 ? 3.274 -3.845 -10.835 1.00 90.56 113 GLU A O 1
ATOM 911 N N . PHE A 1 114 ? 4.065 -4.348 -12.870 1.00 89.19 114 PHE A N 1
ATOM 912 C CA . PHE A 1 114 ? 2.988 -3.674 -13.589 1.00 89.19 114 PHE A CA 1
ATOM 913 C C . PHE A 1 114 ? 1.625 -4.275 -13.235 1.00 89.19 114 PHE A C 1
ATOM 915 O O . PHE A 1 114 ? 1.368 -5.448 -13.514 1.00 89.19 114 PHE A O 1
ATOM 922 N N . GLY A 1 115 ? 0.724 -3.450 -12.706 1.00 84.88 115 GLY A N 1
ATOM 923 C CA . GLY A 1 115 ? -0.613 -3.860 -12.265 1.00 84.88 115 GLY A CA 1
ATOM 924 C C . GLY A 1 115 ? -0.797 -3.855 -10.748 1.00 84.88 115 GLY A C 1
ATOM 925 O O . GLY A 1 115 ? -1.937 -3.826 -10.304 1.00 84.88 115 GLY A O 1
ATOM 926 N N . ARG A 1 116 ? 0.290 -3.805 -9.964 1.00 90.19 116 ARG A N 1
ATOM 927 C CA . ARG A 1 116 ? 0.219 -3.589 -8.508 1.00 90.19 116 ARG A CA 1
ATOM 928 C C . ARG A 1 116 ? -0.176 -2.151 -8.158 1.00 90.19 116 ARG A C 1
ATOM 930 O O . ARG A 1 116 ? -0.947 -1.917 -7.238 1.00 90.19 116 ARG A O 1
ATOM 937 N N . LEU A 1 117 ? 0.332 -1.191 -8.931 1.00 92.25 117 LEU A N 1
ATOM 938 C CA . LEU A 1 117 ? -0.074 0.211 -8.878 1.00 92.25 117 LEU A CA 1
ATOM 939 C C . LEU A 1 117 ? -1.036 0.504 -10.039 1.00 92.25 117 LEU A C 1
ATOM 941 O O . LEU A 1 117 ? -0.683 0.335 -11.209 1.00 92.25 117 LEU A O 1
ATOM 945 N N . SER A 1 118 ? -2.252 0.931 -9.714 1.00 92.62 118 SER A N 1
ATOM 946 C CA . SER A 1 118 ? -3.268 1.376 -10.675 1.00 92.62 118 SER A CA 1
ATOM 947 C C . SER A 1 118 ? -2.849 2.675 -11.377 1.00 92.62 118 SER A C 1
ATOM 949 O O . SER A 1 118 ? -1.998 3.423 -10.893 1.00 92.62 118 SER A O 1
ATOM 951 N N . ILE A 1 119 ? -3.475 2.986 -12.519 1.00 92.44 119 ILE A N 1
ATOM 952 C CA . ILE A 1 119 ? -3.231 4.256 -13.228 1.00 92.44 119 ILE A CA 1
ATOM 953 C C . ILE A 1 119 ? -3.645 5.449 -12.362 1.00 92.44 119 ILE A C 1
ATOM 955 O O . ILE A 1 119 ? -2.904 6.426 -12.278 1.00 92.44 119 ILE A O 1
ATOM 959 N N . THR A 1 120 ? -4.803 5.367 -11.708 1.00 91.25 120 THR A N 1
ATOM 960 C CA . THR A 1 120 ? -5.301 6.396 -10.787 1.00 91.25 120 THR A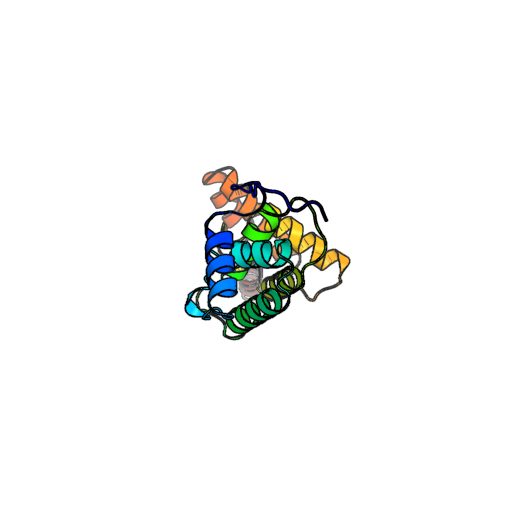 CA 1
ATOM 961 C C . THR A 1 120 ? -4.370 6.553 -9.588 1.00 91.25 120 THR A C 1
ATOM 963 O O . THR A 1 120 ? -4.014 7.678 -9.242 1.00 91.25 120 THR A O 1
ATOM 966 N N . GLY A 1 121 ? -3.886 5.447 -9.015 1.00 91.44 121 GLY A N 1
ATOM 967 C CA . GLY A 1 121 ? -2.880 5.450 -7.952 1.00 91.44 121 GLY A CA 1
ATOM 968 C C . GLY A 1 121 ? -1.562 6.103 -8.378 1.00 91.44 121 GLY A C 1
ATOM 969 O O . GLY A 1 121 ? -1.025 6.929 -7.643 1.00 91.44 121 GLY A O 1
ATOM 970 N N . LEU A 1 122 ? -1.069 5.807 -9.587 1.00 93.19 122 LEU A N 1
ATOM 971 C CA . LEU A 1 122 ? 0.135 6.434 -10.142 1.00 93.19 122 LEU A CA 1
ATOM 972 C C . LEU A 1 122 ? -0.060 7.937 -10.381 1.00 93.19 122 LEU A C 1
ATOM 974 O O . LEU A 1 122 ? 0.792 8.735 -9.997 1.00 93.19 122 LEU A O 1
ATOM 978 N N . GLN A 1 123 ? -1.176 8.341 -10.992 1.00 91.50 123 GLN A N 1
ATOM 979 C CA . GLN A 1 123 ? -1.502 9.756 -11.193 1.00 91.50 123 GLN A CA 1
ATOM 980 C C . GLN A 1 123 ? -1.564 10.503 -9.861 1.00 91.50 123 GLN A C 1
ATOM 982 O O . GLN A 1 123 ? -1.015 11.600 -9.740 1.00 91.50 123 GLN A O 1
ATOM 987 N N . TYR A 1 124 ? -2.194 9.890 -8.859 1.00 89.62 124 TYR A N 1
ATOM 988 C CA . TYR A 1 124 ? -2.300 10.452 -7.525 1.00 89.62 124 TYR A CA 1
ATOM 989 C C . TYR A 1 124 ? -0.921 10.624 -6.877 1.00 89.62 124 TYR A C 1
ATOM 991 O O . TYR A 1 124 ? -0.572 11.743 -6.495 1.00 89.62 124 TYR A O 1
ATOM 999 N N . LEU A 1 125 ? -0.098 9.568 -6.869 1.00 90.75 125 LEU A N 1
ATOM 1000 C CA . LEU A 1 125 ? 1.281 9.588 -6.369 1.00 90.75 125 LEU A CA 1
ATOM 1001 C C . LEU A 1 125 ? 2.096 10.733 -6.989 1.00 90.75 125 LEU A C 1
ATOM 1003 O O . LEU A 1 125 ? 2.682 11.536 -6.265 1.00 90.75 125 LEU A O 1
ATOM 1007 N N . LEU A 1 126 ? 2.091 10.849 -8.321 1.00 90.25 126 LEU A N 1
ATOM 1008 C CA . LEU A 1 126 ? 2.833 11.893 -9.040 1.00 90.25 126 LEU A CA 1
ATOM 1009 C C . LEU A 1 126 ? 2.292 13.304 -8.753 1.00 90.25 126 LEU A C 1
ATOM 1011 O O . LEU A 1 126 ? 3.049 14.277 -8.694 1.00 90.25 126 LEU A O 1
ATOM 1015 N N . SER A 1 127 ? 0.981 13.435 -8.542 1.00 87.50 127 SER A N 1
ATOM 1016 C CA . SER A 1 127 ? 0.378 14.715 -8.169 1.00 87.50 127 SER A CA 1
ATOM 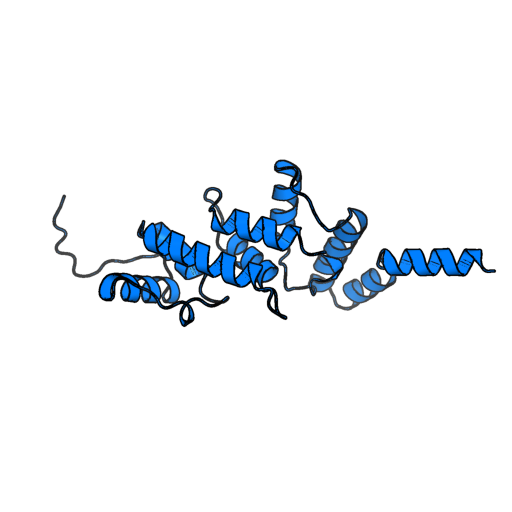1017 C C . SER A 1 127 ? 0.822 15.177 -6.775 1.00 87.50 127 SER A C 1
ATOM 1019 O O . SER A 1 127 ? 1.043 16.372 -6.582 1.00 87.50 127 SER A O 1
ATOM 1021 N N . CYS A 1 128 ? 1.018 14.252 -5.832 1.00 83.00 128 CYS A N 1
ATOM 1022 C CA . CYS A 1 128 ? 1.485 14.547 -4.476 1.00 83.00 128 CYS A CA 1
ATOM 1023 C C . CYS A 1 128 ? 2.979 14.882 -4.451 1.00 83.00 128 CYS A C 1
ATOM 1025 O O . CYS A 1 128 ? 3.367 15.916 -3.906 1.00 83.00 128 CYS A O 1
ATOM 1027 N N . THR A 1 129 ? 3.817 14.078 -5.113 1.00 80.69 129 THR A N 1
ATOM 1028 C CA . THR A 1 129 ? 5.274 14.306 -5.138 1.00 80.69 129 THR A CA 1
ATOM 1029 C C . THR A 1 129 ? 5.643 15.637 -5.795 1.00 80.69 129 THR A C 1
ATOM 1031 O O . THR A 1 129 ? 6.554 16.323 -5.328 1.00 80.69 129 THR A O 1
ATOM 1034 N N . SER A 1 130 ? 4.893 16.057 -6.820 1.00 71.88 130 SER A N 1
ATOM 1035 C CA . SER A 1 130 ? 5.086 17.362 -7.469 1.00 71.88 130 SER A CA 1
ATOM 1036 C C . SER A 1 130 ? 4.694 18.556 -6.586 1.00 71.88 130 SER A C 1
ATOM 1038 O O . SER A 1 130 ? 5.355 19.594 -6.636 1.00 71.88 130 SER A O 1
ATOM 1040 N N . LYS A 1 131 ? 3.643 18.421 -5.764 1.00 69.56 131 LYS A N 1
ATOM 1041 C CA . LYS A 1 131 ? 3.122 19.499 -4.906 1.00 69.56 131 LYS A CA 1
ATOM 1042 C C . LYS A 1 131 ? 3.926 19.670 -3.621 1.00 69.56 131 LYS A C 1
ATOM 1044 O O . LYS A 1 131 ? 4.199 20.800 -3.226 1.00 69.56 131 LYS A O 1
ATOM 1049 N N . GLU A 1 132 ? 4.308 18.568 -2.984 1.00 65.75 132 GLU A N 1
ATOM 1050 C CA . GLU A 1 132 ? 4.890 18.579 -1.634 1.00 65.75 132 GLU A CA 1
ATOM 1051 C C . GLU A 1 132 ? 6.426 18.517 -1.628 1.00 65.75 132 GLU A C 1
ATOM 1053 O O . GLU A 1 132 ? 7.038 18.551 -0.563 1.00 65.75 132 GLU A O 1
ATOM 1058 N N . ARG A 1 133 ? 7.071 18.461 -2.808 1.00 64.50 133 ARG A N 1
ATOM 1059 C CA . ARG A 1 133 ? 8.527 18.247 -2.967 1.00 64.50 133 ARG A CA 1
ATOM 1060 C C . ARG A 1 133 ? 9.038 17.067 -2.131 1.00 64.50 133 ARG A C 1
ATOM 1062 O O . ARG A 1 133 ? 10.115 17.134 -1.537 1.00 64.50 133 ARG A O 1
ATOM 1069 N N . MET A 1 134 ? 8.266 15.985 -2.087 1.00 74.44 134 MET A N 1
ATOM 1070 C CA . MET A 1 134 ? 8.707 14.758 -1.435 1.00 74.44 134 MET A CA 1
ATOM 1071 C C . MET A 1 134 ? 9.891 14.143 -2.192 1.00 74.44 134 MET A C 1
ATOM 1073 O O . MET A 1 134 ? 9.900 14.163 -3.428 1.00 74.44 134 MET A O 1
ATOM 1077 N N . PRO A 1 135 ? 10.884 13.575 -1.481 1.00 78.38 135 PRO A N 1
ATOM 1078 C CA . PRO A 1 135 ? 11.928 12.791 -2.119 1.00 78.38 135 PRO A CA 1
ATOM 1079 C C . PRO A 1 135 ? 11.283 11.599 -2.826 1.00 78.38 135 PRO A C 1
ATOM 1081 O O . PRO A 1 135 ? 10.539 10.828 -2.224 1.00 78.38 135 PRO A O 1
ATOM 1084 N N . PHE A 1 136 ? 11.564 11.468 -4.117 1.00 87.88 136 PHE A N 1
ATOM 1085 C CA . PHE A 1 136 ? 11.029 10.400 -4.943 1.00 87.88 136 PHE A CA 1
ATOM 1086 C C . PHE A 1 136 ? 12.178 9.540 -5.449 1.00 87.88 136 PHE A C 1
ATOM 1088 O O . PHE A 1 136 ? 13.110 10.046 -6.072 1.00 87.88 136 PHE A O 1
ATOM 1095 N N . ALA A 1 137 ? 12.126 8.240 -5.161 1.00 89.12 137 ALA A N 1
ATOM 1096 C CA . ALA A 1 137 ? 13.220 7.317 -5.460 1.00 89.12 137 ALA A CA 1
ATOM 1097 C C . ALA A 1 137 ? 13.415 7.072 -6.967 1.00 89.12 137 ALA A C 1
ATOM 1099 O O . ALA A 1 137 ? 14.451 6.558 -7.385 1.00 89.12 137 ALA A O 1
ATOM 1100 N N . THR A 1 138 ? 12.417 7.415 -7.786 1.00 91.12 138 THR A N 1
ATOM 1101 C CA . THR A 1 138 ? 12.412 7.112 -9.218 1.00 91.12 138 THR A CA 1
ATOM 1102 C C . THR A 1 138 ? 12.787 8.344 -10.049 1.00 91.12 138 THR A C 1
ATOM 1104 O O . THR A 1 138 ? 12.099 9.360 -9.946 1.00 91.12 138 THR A O 1
ATOM 1107 N N . PRO A 1 139 ? 13.811 8.266 -10.920 1.00 91.75 139 PRO A N 1
ATOM 1108 C CA . PRO A 1 139 ? 14.169 9.354 -11.830 1.00 91.75 139 PRO A CA 1
ATOM 1109 C C . PRO A 1 139 ? 13.129 9.534 -12.945 1.00 91.75 139 PRO A C 1
ATOM 1111 O O . PRO A 1 139 ? 12.427 8.593 -13.322 1.00 91.75 139 PRO A O 1
ATOM 1114 N N . GLU A 1 140 ? 13.074 10.722 -13.545 1.00 91.88 140 GLU A N 1
ATOM 1115 C CA . GLU A 1 140 ? 12.021 11.149 -14.479 1.00 91.88 140 GLU A CA 1
ATOM 1116 C C . GLU A 1 140 ? 11.873 10.222 -15.695 1.00 91.88 140 GLU A C 1
ATOM 1118 O O . GLU A 1 140 ? 10.759 9.952 -16.148 1.00 91.88 140 GLU A O 1
ATOM 1123 N N . TYR A 1 141 ? 12.984 9.687 -16.210 1.00 93.44 141 TYR A N 1
ATOM 1124 C CA . TYR A 1 141 ? 12.948 8.719 -17.308 1.00 93.44 141 TYR A CA 1
ATOM 1125 C C . TYR A 1 141 ? 12.247 7.412 -16.912 1.00 93.44 141 TYR A C 1
ATOM 1127 O O . TYR A 1 141 ? 11.429 6.897 -17.674 1.00 93.44 141 TYR A O 1
ATOM 1135 N N . GLU A 1 142 ? 12.535 6.879 -15.723 1.00 94.31 142 GLU A N 1
ATOM 1136 C CA . GLU A 1 142 ? 11.901 5.646 -15.239 1.00 94.31 142 GLU A CA 1
ATOM 1137 C C . GLU A 1 142 ? 10.423 5.880 -14.906 1.00 94.31 142 GLU A C 1
ATOM 1139 O O . GLU A 1 142 ? 9.606 4.986 -15.119 1.00 94.31 142 GLU A O 1
ATOM 1144 N N . VAL A 1 143 ? 10.043 7.097 -14.496 1.00 94.19 143 VAL A N 1
ATOM 1145 C CA . VAL A 1 143 ? 8.629 7.491 -14.364 1.00 94.19 143 VAL A CA 1
ATOM 1146 C C . VAL A 1 143 ? 7.912 7.436 -15.706 1.00 94.19 143 VAL A C 1
ATOM 1148 O O . VAL A 1 143 ? 6.848 6.817 -15.813 1.00 94.19 143 VAL A O 1
ATOM 1151 N N . LEU A 1 144 ? 8.490 8.052 -16.742 1.00 94.69 144 LEU A N 1
ATOM 1152 C CA . LEU A 1 144 ? 7.937 8.015 -18.095 1.00 94.69 144 LEU A CA 1
ATOM 1153 C C . LEU A 1 144 ? 7.817 6.570 -18.588 1.00 94.69 144 LEU A C 1
ATOM 1155 O O . LEU A 1 144 ? 6.753 6.156 -19.050 1.00 94.69 144 LEU A O 1
ATOM 1159 N N . ARG A 1 145 ? 8.896 5.794 -18.456 1.00 95.06 145 ARG A N 1
ATOM 1160 C CA . ARG A 1 145 ? 8.952 4.389 -18.864 1.00 95.06 145 ARG A CA 1
ATOM 1161 C C . ARG A 1 145 ? 7.872 3.561 -18.169 1.00 95.06 145 ARG A C 1
ATOM 1163 O O . ARG A 1 145 ? 7.113 2.872 -18.851 1.00 95.06 145 ARG A O 1
ATOM 1170 N N . TYR A 1 146 ? 7.785 3.644 -16.841 1.00 94.88 146 TYR A N 1
ATOM 1171 C CA . TYR A 1 146 ? 6.784 2.925 -16.057 1.00 94.88 146 TYR A CA 1
ATOM 1172 C C . TYR A 1 146 ? 5.367 3.288 -16.505 1.00 94.88 146 TYR A C 1
ATOM 1174 O O . TYR A 1 146 ? 4.563 2.399 -16.780 1.00 94.88 146 TYR A O 1
ATOM 1182 N N . SER A 1 147 ? 5.093 4.586 -16.668 1.00 94.00 147 SER A N 1
ATOM 1183 C CA . SER A 1 147 ? 3.788 5.098 -17.099 1.00 94.00 147 SER A CA 1
ATOM 1184 C C . SER A 1 147 ? 3.379 4.556 -18.471 1.00 94.00 147 SER A C 1
ATOM 1186 O O . SER A 1 147 ? 2.260 4.072 -18.641 1.00 94.00 147 SER A O 1
ATOM 1188 N N . VAL A 1 148 ? 4.291 4.588 -19.448 1.00 95.12 148 VAL A N 1
ATOM 1189 C CA . VAL A 1 148 ? 4.023 4.096 -20.808 1.00 95.12 148 VAL A CA 1
ATOM 1190 C C . VAL A 1 148 ? 3.749 2.594 -20.802 1.00 95.12 148 VAL A C 1
ATOM 1192 O O . VAL A 1 148 ? 2.784 2.146 -21.420 1.00 95.12 148 VAL A O 1
ATOM 1195 N N . ILE A 1 149 ? 4.562 1.810 -20.090 1.00 95.25 149 ILE A N 1
ATOM 1196 C CA . ILE A 1 149 ? 4.413 0.350 -20.049 1.00 95.25 149 ILE A CA 1
ATOM 1197 C C . ILE A 1 149 ? 3.133 -0.057 -19.306 1.00 95.25 149 ILE A C 1
ATOM 1199 O O . ILE A 1 149 ? 2.437 -0.973 -19.754 1.00 95.25 149 ILE A O 1
ATOM 1203 N N . LEU A 1 150 ? 2.787 0.640 -18.217 1.00 94.25 150 LEU A N 1
ATOM 1204 C CA . LEU A 1 150 ? 1.553 0.413 -17.463 1.00 94.25 150 LEU A CA 1
ATOM 1205 C C . LEU A 1 150 ? 0.316 0.586 -18.357 1.00 94.25 150 LEU A C 1
ATOM 1207 O O . LEU A 1 150 ? -0.546 -0.292 -18.392 1.00 94.25 150 LEU A O 1
ATOM 1211 N N . VAL A 1 151 ? 0.259 1.678 -19.125 1.00 93.94 151 VAL A N 1
ATOM 1212 C CA . VAL A 1 151 ? -0.840 1.937 -20.070 1.00 93.94 151 VAL A CA 1
ATOM 1213 C C . VAL A 1 151 ? -0.816 0.934 -21.224 1.00 93.94 151 VAL A C 1
ATOM 1215 O O . VAL A 1 151 ? -1.853 0.380 -21.581 1.00 93.94 151 VAL A O 1
ATOM 1218 N N . ALA A 1 152 ? 0.359 0.631 -21.779 1.00 94.62 152 ALA A N 1
ATOM 1219 C CA . ALA A 1 152 ? 0.492 -0.335 -22.867 1.00 94.62 152 ALA A CA 1
ATOM 1220 C C . ALA A 1 152 ? -0.044 -1.725 -22.487 1.00 94.62 152 ALA A C 1
ATOM 1222 O O . ALA A 1 152 ? -0.717 -2.354 -23.305 1.00 94.62 152 ALA A O 1
ATOM 1223 N N . LYS A 1 153 ? 0.185 -2.168 -21.240 1.00 92.56 153 LYS A N 1
ATOM 1224 C CA . LYS A 1 153 ? -0.354 -3.427 -20.696 1.00 92.56 153 LYS A CA 1
ATOM 1225 C C . LYS A 1 153 ? -1.886 -3.461 -20.691 1.00 92.56 153 LYS A C 1
ATOM 1227 O O . LYS A 1 153 ? -2.452 -4.526 -20.913 1.00 92.56 153 LYS A O 1
ATOM 1232 N N . GLN A 1 154 ? -2.551 -2.323 -20.475 1.00 89.50 154 GLN A N 1
ATOM 1233 C CA . GLN A 1 154 ? -4.016 -2.232 -20.539 1.00 89.50 154 GLN A CA 1
ATOM 1234 C C . GLN A 1 154 ? -4.559 -2.209 -21.972 1.00 89.50 154 GLN A C 1
ATOM 1236 O O . GLN A 1 154 ? -5.695 -2.616 -22.200 1.00 89.50 154 GLN A O 1
ATOM 1241 N N . VAL A 1 155 ? -3.763 -1.741 -22.937 1.00 93.50 155 VAL A N 1
ATOM 1242 C CA . VAL A 1 155 ? -4.173 -1.647 -24.344 1.00 93.50 155 VAL A CA 1
ATOM 1243 C C . VAL A 1 155 ? -4.049 -2.994 -25.055 1.00 93.50 155 VAL A C 1
ATOM 1245 O O . VAL A 1 155 ? -5.015 -3.462 -25.651 1.00 93.50 155 VAL A O 1
ATOM 1248 N N . SER A 1 156 ? -2.861 -3.609 -25.050 1.00 95.69 156 SER A N 1
ATOM 1249 C CA . SER A 1 156 ? -2.651 -4.935 -25.649 1.00 95.69 156 SER A CA 1
ATOM 1250 C C . SER A 1 156 ? -1.311 -5.554 -25.247 1.00 95.69 156 SER A C 1
ATOM 1252 O O . SER A 1 156 ? -0.336 -4.860 -24.954 1.00 95.69 156 SER A O 1
ATOM 1254 N N . ASN A 1 157 ? -1.227 -6.883 -25.336 1.00 94.56 157 ASN A N 1
ATOM 1255 C CA . ASN A 1 157 ? 0.029 -7.610 -25.126 1.00 94.56 157 ASN A CA 1
ATOM 1256 C C . ASN A 1 157 ? 1.113 -7.223 -26.145 1.00 94.56 157 ASN A C 1
ATOM 1258 O O . ASN A 1 157 ? 2.294 -7.203 -25.797 1.00 94.56 157 ASN A O 1
ATOM 1262 N N . ASP A 1 158 ? 0.728 -6.896 -27.381 1.00 96.19 158 ASP A N 1
ATOM 1263 C CA . ASP A 1 158 ? 1.673 -6.485 -28.424 1.00 96.19 158 ASP A CA 1
ATOM 1264 C C . ASP A 1 158 ? 2.239 -5.089 -28.145 1.00 96.19 158 ASP A C 1
ATOM 1266 O O . ASP A 1 158 ? 3.451 -4.881 -28.253 1.00 96.19 158 ASP A O 1
ATOM 1270 N N . ALA A 1 159 ? 1.398 -4.147 -27.698 1.00 95.31 159 ALA A N 1
ATOM 1271 C CA . ALA A 1 159 ? 1.856 -2.837 -27.241 1.00 95.31 159 ALA A CA 1
ATOM 1272 C C . ALA A 1 159 ? 2.815 -2.974 -26.048 1.00 95.31 159 ALA A C 1
ATOM 1274 O O . ALA A 1 159 ? 3.896 -2.384 -26.060 1.00 95.31 159 ALA A O 1
ATOM 1275 N N . TYR A 1 160 ? 2.461 -3.793 -25.052 1.00 94.31 160 TYR A N 1
ATOM 1276 C CA . TYR A 1 160 ? 3.305 -4.049 -23.882 1.00 94.31 160 TYR A CA 1
ATOM 1277 C C . TYR A 1 160 ? 4.703 -4.556 -24.268 1.00 94.31 160 TYR A C 1
ATOM 1279 O O . TYR A 1 160 ? 5.705 -3.988 -23.831 1.00 94.31 160 TYR A O 1
ATOM 1287 N N . LYS A 1 161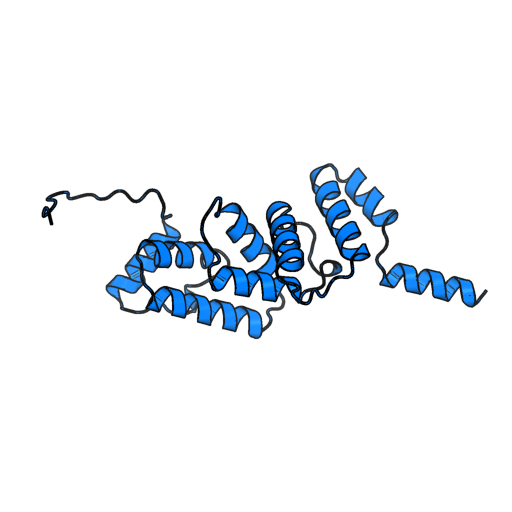 ? 4.782 -5.575 -25.136 1.00 94.94 161 LYS A N 1
ATOM 1288 C CA . LYS A 1 161 ? 6.064 -6.106 -25.633 1.00 94.94 161 LYS A CA 1
ATOM 1289 C C . LYS A 1 161 ? 6.857 -5.049 -26.401 1.00 94.94 161 LYS A C 1
ATOM 1291 O O . LYS A 1 161 ? 8.031 -4.838 -26.108 1.00 94.94 161 LYS A O 1
ATOM 1296 N N . THR A 1 162 ? 6.197 -4.330 -27.310 1.00 96.19 162 THR A N 1
ATOM 1297 C CA . THR A 1 162 ? 6.827 -3.289 -28.135 1.00 96.19 162 THR A CA 1
ATOM 1298 C C . THR A 1 162 ? 7.475 -2.205 -27.271 1.00 96.19 162 THR A C 1
ATOM 1300 O O . THR A 1 162 ? 8.628 -1.838 -27.495 1.00 96.19 162 THR A O 1
ATOM 1303 N N . PHE A 1 163 ? 6.768 -1.696 -26.258 1.00 94.94 163 PHE A N 1
ATOM 1304 C CA . PHE A 1 163 ? 7.312 -0.649 -25.391 1.00 94.94 163 PHE A CA 1
ATOM 1305 C C . PHE A 1 163 ? 8.373 -1.168 -24.419 1.00 94.94 163 PHE A C 1
ATOM 1307 O O . PHE A 1 163 ? 9.336 -0.451 -24.164 1.00 94.94 163 PHE A O 1
ATOM 1314 N N . MET A 1 164 ? 8.265 -2.410 -23.940 1.00 92.38 164 MET A N 1
ATOM 1315 C CA . MET A 1 164 ? 9.319 -3.039 -23.133 1.00 92.38 164 MET A CA 1
ATOM 1316 C C . MET A 1 164 ? 10.648 -3.172 -23.892 1.00 92.38 164 MET A C 1
ATOM 1318 O O . MET A 1 164 ? 11.710 -3.021 -23.288 1.00 92.38 164 MET A O 1
ATOM 1322 N N . GLU A 1 165 ? 10.602 -3.427 -25.202 1.00 92.25 165 GLU A N 1
ATOM 1323 C CA . GLU A 1 165 ? 11.791 -3.495 -26.061 1.00 92.25 165 GLU A CA 1
ATOM 1324 C C . GLU A 1 165 ? 12.347 -2.108 -26.407 1.00 92.25 165 GLU A C 1
ATOM 1326 O O . GLU A 1 165 ? 13.561 -1.901 -26.417 1.00 92.25 165 GLU A O 1
ATOM 1331 N N . ARG A 1 166 ? 11.465 -1.143 -26.694 1.00 93.75 166 ARG A N 1
ATOM 1332 C CA . ARG A 1 166 ? 11.848 0.213 -27.126 1.00 93.75 166 ARG A CA 1
ATOM 1333 C C . ARG A 1 166 ? 12.288 1.120 -25.975 1.00 93.75 166 ARG A C 1
ATOM 1335 O O . ARG A 1 166 ? 13.032 2.068 -26.221 1.00 93.75 166 ARG A O 1
ATOM 1342 N N . LEU A 1 167 ? 11.835 0.850 -24.751 1.00 94.00 167 LEU A N 1
ATOM 1343 C CA . LEU A 1 167 ? 12.144 1.617 -23.542 1.00 94.00 167 LEU A CA 1
ATOM 1344 C C . LEU A 1 167 ? 12.906 0.726 -22.541 1.00 94.00 167 LEU A C 1
ATOM 1346 O O . LEU A 1 167 ? 12.294 0.145 -21.637 1.00 94.00 167 LEU A O 1
ATOM 1350 N N . PRO A 1 168 ? 14.234 0.565 -22.697 1.00 90.88 168 PRO A N 1
ATOM 1351 C CA . PRO A 1 168 ? 15.062 -0.163 -21.734 1.00 90.88 168 PRO A CA 1
ATOM 1352 C C . PRO A 1 168 ? 15.138 0.569 -20.384 1.00 90.88 168 PRO A C 1
ATOM 1354 O O . PRO A 1 168 ? 14.864 1.758 -20.297 1.00 90.88 168 PRO A O 1
ATOM 1357 N N . THR A 1 169 ? 15.519 -0.134 -19.318 1.00 92.44 169 THR A N 1
ATOM 1358 C CA . THR A 1 169 ? 15.809 0.501 -18.020 1.00 92.44 169 THR A CA 1
ATOM 1359 C C . THR A 1 169 ? 17.088 1.337 -18.094 1.00 92.44 169 THR A C 1
ATOM 1361 O O . THR A 1 169 ? 17.952 1.074 -18.937 1.00 92.44 169 THR A O 1
ATOM 1364 N N . LEU A 1 170 ? 17.251 2.304 -17.188 1.00 90.75 170 LEU A N 1
ATOM 1365 C CA . LEU A 1 170 ? 18.485 3.091 -17.063 1.00 90.75 170 LEU A CA 1
ATOM 1366 C C . LEU A 1 170 ? 19.712 2.198 -16.872 1.00 90.75 170 LEU A C 1
ATOM 1368 O O . LEU A 1 170 ? 20.716 2.391 -17.547 1.00 90.75 170 LEU A O 1
ATOM 1372 N N . GLU A 1 171 ? 19.591 1.154 -16.054 1.00 88.12 171 GLU A N 1
ATOM 1373 C CA . GLU A 1 171 ? 20.650 0.160 -15.855 1.00 88.12 171 GLU A CA 1
ATOM 1374 C C . GLU A 1 171 ? 21.090 -0.490 -17.181 1.00 88.12 171 GLU A C 1
ATOM 1376 O O . GLU A 1 171 ? 22.280 -0.590 -17.480 1.00 88.12 171 GLU A O 1
ATOM 1381 N N . LYS A 1 172 ? 20.133 -0.875 -18.040 1.00 88.25 172 LYS A N 1
ATOM 1382 C CA . LYS A 1 172 ? 20.440 -1.428 -19.369 1.00 88.25 172 LYS A CA 1
ATOM 1383 C C . LYS A 1 172 ? 21.072 -0.385 -20.290 1.00 88.25 172 LYS A C 1
ATOM 1385 O O . LYS A 1 172 ? 21.954 -0.723 -21.075 1.00 88.25 172 LYS A O 1
ATOM 1390 N N . LEU A 1 173 ? 20.634 0.872 -20.219 1.00 89.50 173 LEU A N 1
ATOM 1391 C CA . LEU A 1 173 ? 21.220 1.962 -21.006 1.00 89.50 173 LEU A CA 1
ATOM 1392 C C . LEU A 1 173 ? 22.680 2.221 -20.619 1.00 89.50 173 LEU A C 1
ATOM 1394 O O . LEU A 1 173 ? 23.515 2.422 -21.504 1.00 89.50 173 LEU A O 1
ATOM 1398 N N . GLU A 1 174 ? 23.003 2.163 -19.328 1.00 88.38 174 GLU A N 1
ATOM 1399 C CA . GLU A 1 174 ? 24.375 2.279 -18.829 1.00 88.38 174 GLU A CA 1
ATOM 1400 C C . GLU A 1 174 ? 25.253 1.118 -19.306 1.00 88.38 174 GLU A C 1
ATOM 1402 O O . GLU A 1 174 ? 26.345 1.352 -19.829 1.00 88.38 174 GLU A O 1
ATOM 1407 N N . GLN A 1 175 ? 24.754 -0.120 -19.239 1.00 89.75 175 GLN A N 1
ATOM 1408 C CA . GLN A 1 175 ? 25.464 -1.295 -19.761 1.00 89.75 175 GLN A CA 1
ATOM 1409 C C . GLN A 1 175 ? 25.762 -1.169 -21.265 1.00 89.75 175 GLN A C 1
ATOM 1411 O O . GLN A 1 175 ? 26.893 -1.397 -21.701 1.00 89.75 175 GLN A O 1
ATOM 1416 N N . ILE A 1 176 ? 24.777 -0.741 -22.065 1.00 87.25 176 ILE A N 1
ATOM 1417 C CA . ILE A 1 176 ? 24.954 -0.519 -23.510 1.00 87.25 176 ILE A CA 1
ATOM 1418 C C . ILE A 1 176 ? 26.007 0.564 -23.762 1.00 87.25 176 ILE A C 1
ATOM 1420 O O . ILE A 1 176 ? 26.857 0.400 -24.639 1.00 87.25 176 ILE A O 1
ATOM 1424 N N . LYS A 1 177 ? 25.977 1.662 -23.002 1.00 86.25 177 LYS A N 1
ATOM 1425 C CA . LYS A 1 177 ? 26.950 2.750 -23.136 1.00 86.25 177 LYS A CA 1
ATOM 1426 C C . LYS A 1 177 ? 28.371 2.270 -22.836 1.00 86.25 177 LYS A C 1
ATOM 1428 O O . LYS A 1 177 ? 29.267 2.565 -23.620 1.00 86.25 177 LYS A O 1
ATOM 1433 N N . ASN A 1 178 ? 28.558 1.493 -21.772 1.00 81.44 178 ASN A N 1
ATOM 1434 C CA . ASN A 1 178 ? 29.870 0.978 -21.377 1.00 81.44 178 ASN A CA 1
ATOM 1435 C C . ASN A 1 178 ? 30.432 -0.009 -22.416 1.00 81.44 178 ASN A C 1
ATOM 1437 O O . ASN A 1 178 ? 31.579 0.130 -22.827 1.00 81.44 178 ASN A O 1
ATOM 1441 N N . SER A 1 179 ? 29.598 -0.902 -22.965 1.00 79.25 179 SER A N 1
ATOM 1442 C CA . SER A 1 179 ? 30.011 -1.847 -24.023 1.00 79.25 179 SER A CA 1
ATOM 1443 C C . SER A 1 179 ? 30.440 -1.192 -25.350 1.00 79.25 179 SER A C 1
ATOM 1445 O O . SER A 1 179 ? 31.133 -1.806 -26.160 1.00 79.25 179 SER A O 1
ATOM 1447 N N . ARG A 1 180 ? 30.026 0.060 -25.596 1.00 71.69 180 ARG A N 1
ATOM 1448 C CA . ARG A 1 180 ? 30.409 0.840 -26.787 1.00 71.69 180 ARG A CA 1
ATOM 1449 C C . ARG A 1 180 ? 31.701 1.634 -26.610 1.00 71.69 180 ARG A C 1
ATOM 1451 O O . ARG A 1 180 ? 32.199 2.149 -27.599 1.00 71.69 180 ARG A O 1
ATOM 1458 N N . ILE A 1 181 ? 32.193 1.786 -25.381 1.00 63.84 181 ILE A N 1
ATOM 1459 C CA . ILE A 1 181 ? 33.431 2.523 -25.074 1.00 63.84 181 ILE A CA 1
ATOM 1460 C C . ILE A 1 181 ? 34.646 1.574 -25.081 1.00 63.84 181 ILE A C 1
ATOM 1462 O O . ILE A 1 181 ? 35.772 2.024 -25.262 1.00 63.84 181 ILE A O 1
ATOM 1466 N N . GLU A 1 182 ? 34.422 0.267 -24.919 1.00 55.81 182 GLU A N 1
ATOM 1467 C CA . GLU A 1 182 ? 35.462 -0.776 -24.915 1.00 55.81 182 GLU A CA 1
ATOM 1468 C C . GLU A 1 182 ? 35.783 -1.365 -26.309 1.00 55.81 182 GLU A C 1
ATOM 1470 O O . GLU A 1 182 ? 36.663 -2.219 -26.411 1.00 55.81 182 GLU A O 1
ATOM 1475 N N . ASN A 1 183 ? 35.108 -0.908 -27.373 1.00 48.09 183 ASN A N 1
ATOM 1476 C CA . ASN A 1 183 ? 35.359 -1.277 -28.779 1.00 48.09 183 ASN A CA 1
ATOM 1477 C C . ASN A 1 183 ? 35.818 -0.063 -29.591 1.00 48.09 183 ASN A C 1
ATOM 1479 O O . ASN A 1 183 ? 36.606 -0.264 -30.541 1.00 48.09 183 ASN A O 1
#

Foldseek 3Di:
DPPDPDPDDDDPLADPLLVVLVVCCVVVVDDDLVSCDLVCLLRVLSSCVVVVVVVSNVVSQVSLLVVLVVDDPCNLLLQSLQVNQVSDPDDDDDVSNVSSLLSQQQDALVPDPQPSHDLSSLVVSVVCCVPPVHRGNYDPLSSVLSNQLSVLVVVDPVSNVVSCVVRDDPVVVVVVVVVVVVD

Radius of gyration: 20.95 Å; chains: 1; bounding box: 73×30×52 Å